Protein AF-A0A969JZ73-F1 (afdb_monomer_lite)

pLDDT: mean 80.35, std 14.29, range [34.25, 96.75]

Radius of gyration: 15.63 Å; chains: 1; bounding box: 38×32×37 Å

Secondary structure (DSSP, 8-state):
---S--GGGSSTTTS-TT-HHHHHHTTTTHHHHHHTTS-HHHHHHHHHHTT-B-TTTT--BHHHHHHHHHHSSS-GGG-EEEEEE---STT--HHHHHHHH-HHHHHHHHHHHHHHH-SEEEEEE-TT-HHHHH--

Structure (mmCIF, N/CA/C/O backbone):
data_AF-A0A969JZ73-F1
#
_entry.id   AF-A0A969JZ73-F1
#
loop_
_atom_site.group_PDB
_atom_site.id
_atom_site.type_symbol
_atom_site.label_atom_id
_atom_site.label_alt_id
_atom_site.label_comp_id
_atom_site.label_asym_id
_atom_site.label_entity_id
_atom_site.label_seq_id
_atom_site.pdbx_PDB_ins_code
_atom_site.Cartn_x
_atom_site.Cartn_y
_atom_site.Cartn_z
_atom_site.occupancy
_atom_site.B_iso_or_equiv
_atom_site.auth_seq_id
_atom_site.auth_comp_id
_atom_site.auth_asym_id
_atom_site.auth_atom_id
_atom_site.pdbx_PDB_model_num
ATOM 1 N N . MET A 1 1 ? 23.365 -12.186 -3.572 1.00 37.94 1 MET A N 1
ATOM 2 C CA . MET A 1 1 ? 22.123 -12.270 -2.775 1.00 37.94 1 MET A CA 1
ATOM 3 C C . MET A 1 1 ? 21.447 -13.594 -3.089 1.00 37.94 1 MET A C 1
ATOM 5 O O . MET A 1 1 ? 20.857 -13.715 -4.153 1.00 37.94 1 MET A O 1
ATOM 9 N N . TYR A 1 2 ? 21.602 -14.587 -2.214 1.00 34.25 2 TYR A N 1
ATOM 10 C CA . TYR A 1 2 ? 20.762 -15.786 -2.203 1.00 34.25 2 TYR A CA 1
ATOM 11 C C . TYR A 1 2 ? 19.603 -15.504 -1.248 1.00 34.25 2 TYR A C 1
ATOM 13 O O . TYR A 1 2 ? 19.858 -15.123 -0.108 1.00 34.25 2 TYR A O 1
ATOM 21 N N . GLY A 1 3 ? 18.361 -15.634 -1.705 1.00 38.94 3 GLY A N 1
ATOM 22 C CA . GLY A 1 3 ? 17.199 -15.467 -0.837 1.00 38.94 3 GLY A CA 1
ATOM 23 C C . GLY A 1 3 ? 15.912 -15.262 -1.619 1.00 38.94 3 GLY A C 1
ATOM 24 O O . GLY A 1 3 ? 15.787 -14.236 -2.277 1.00 38.94 3 GLY A O 1
ATOM 25 N N . GLU A 1 4 ? 15.014 -16.243 -1.476 1.00 44.72 4 GLU A N 1
ATOM 26 C CA . GLU A 1 4 ? 13.557 -16.219 -1.702 1.00 44.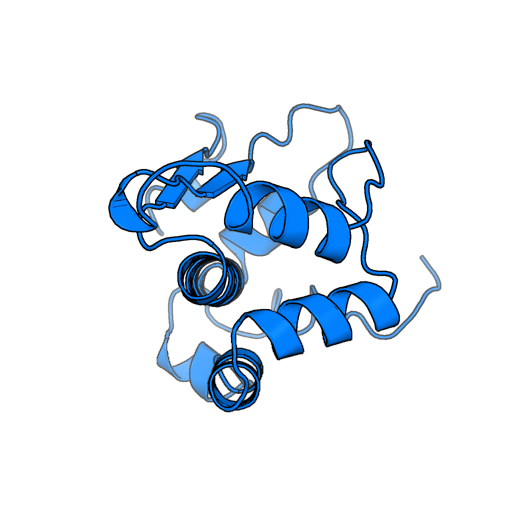72 4 GLU A CA 1
ATOM 27 C C . GLU A 1 4 ? 13.039 -15.774 -3.091 1.00 44.72 4 GLU A C 1
ATOM 29 O O . GLU A 1 4 ? 13.682 -15.002 -3.808 1.00 44.72 4 GLU A O 1
ATOM 34 N N . PRO A 1 5 ? 11.848 -16.240 -3.522 1.00 44.41 5 PRO A N 1
ATOM 35 C CA . PRO A 1 5 ? 11.204 -15.699 -4.712 1.00 44.41 5 PRO A CA 1
ATOM 36 C C . PRO A 1 5 ? 11.057 -14.184 -4.534 1.00 44.41 5 PRO A C 1
ATOM 38 O O . PRO A 1 5 ? 10.578 -13.713 -3.502 1.00 44.41 5 PRO A O 1
ATOM 41 N N . ARG A 1 6 ? 11.490 -13.402 -5.529 1.00 55.66 6 ARG A N 1
ATOM 42 C CA . ARG A 1 6 ? 11.396 -11.934 -5.529 1.00 55.66 6 ARG A CA 1
ATOM 43 C C . ARG A 1 6 ? 9.932 -11.482 -5.647 1.00 55.66 6 ARG A C 1
ATOM 45 O O . ARG A 1 6 ? 9.547 -10.948 -6.678 1.00 55.66 6 ARG A O 1
ATOM 52 N N . LEU A 1 7 ? 9.119 -11.693 -4.613 1.00 62.88 7 LEU A N 1
ATOM 53 C CA . LEU A 1 7 ? 7.682 -11.390 -4.625 1.00 62.88 7 LEU A CA 1
ATOM 54 C C . LEU A 1 7 ? 7.410 -9.897 -4.871 1.00 62.88 7 LEU A C 1
ATOM 56 O O . LEU A 1 7 ? 6.539 -9.558 -5.658 1.00 62.88 7 LEU A O 1
ATOM 60 N N . THR A 1 8 ? 8.198 -8.997 -4.273 1.00 60.28 8 THR A N 1
ATOM 61 C CA . THR A 1 8 ? 8.038 -7.537 -4.437 1.00 60.28 8 THR A CA 1
ATOM 62 C C . THR A 1 8 ? 8.730 -6.952 -5.668 1.00 60.28 8 THR A C 1
ATOM 64 O O . THR A 1 8 ? 8.502 -5.795 -5.981 1.00 60.28 8 THR A O 1
ATOM 67 N N . LEU A 1 9 ? 9.596 -7.707 -6.353 1.00 69.44 9 LEU A N 1
ATOM 68 C CA . LEU A 1 9 ? 10.301 -7.254 -7.566 1.00 69.44 9 LEU A CA 1
ATOM 69 C C . LEU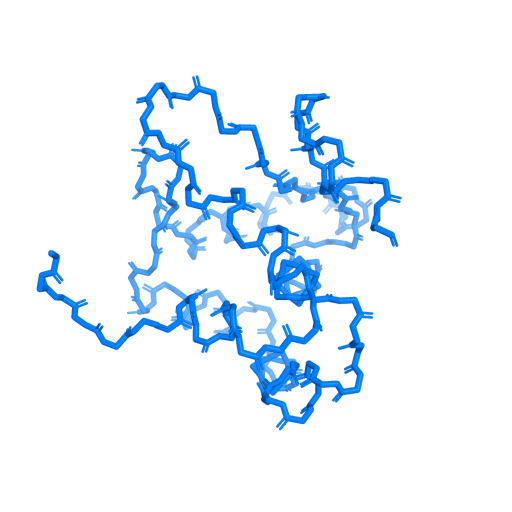 A 1 9 ? 9.942 -8.137 -8.768 1.00 69.44 9 LEU A C 1
ATOM 71 O O . LEU A 1 9 ? 10.735 -8.284 -9.696 1.00 69.44 9 LEU A O 1
ATOM 75 N N . PHE A 1 10 ? 8.786 -8.802 -8.718 1.00 75.62 10 PHE A N 1
ATOM 76 C CA . PHE A 1 10 ? 8.418 -9.824 -9.691 1.00 75.62 10 PHE A CA 1
ATOM 77 C C . PHE A 1 10 ? 8.272 -9.255 -11.111 1.00 75.62 10 PHE A C 1
ATOM 79 O O . PHE A 1 10 ? 8.643 -9.953 -12.061 1.00 75.62 10 PHE A O 1
ATOM 86 N N . ARG A 1 11 ? 7.800 -8.005 -11.238 1.00 78.44 11 ARG A N 1
ATOM 87 C CA . ARG A 1 11 ? 7.570 -7.285 -12.506 1.00 78.44 11 ARG A CA 1
ATOM 88 C C . ARG A 1 11 ? 8.694 -6.330 -12.923 1.00 78.44 11 ARG A C 1
ATOM 90 O O . ARG A 1 11 ? 8.787 -5.991 -14.096 1.00 78.44 11 ARG A O 1
ATOM 97 N N . VAL A 1 12 ? 9.586 -5.963 -12.001 1.00 76.56 12 VAL A N 1
ATOM 98 C CA . VAL A 1 12 ? 10.689 -5.022 -12.267 1.00 76.56 12 VAL A CA 1
ATOM 99 C C . VAL A 1 12 ? 11.553 -5.506 -13.438 1.00 76.56 12 VAL A C 1
ATOM 101 O O . VAL A 1 12 ? 12.073 -6.628 -13.404 1.00 76.56 12 VAL A O 1
ATOM 104 N N . GLY A 1 13 ? 11.705 -4.661 -14.464 1.00 76.88 13 GLY A N 1
ATOM 105 C CA . GLY A 1 13 ? 12.454 -4.957 -15.690 1.00 76.88 13 GLY A CA 1
ATOM 106 C C . GLY A 1 13 ? 11.810 -5.989 -16.628 1.00 76.88 13 GLY A C 1
ATOM 107 O O . GLY A 1 13 ? 12.494 -6.494 -17.518 1.00 76.88 13 GLY A O 1
ATOM 108 N N . LYS A 1 14 ? 10.535 -6.351 -16.416 1.00 80.50 14 LYS A N 1
ATOM 109 C CA . LYS A 1 14 ? 9.783 -7.291 -17.272 1.00 80.50 14 LYS A CA 1
ATOM 110 C C . LYS A 1 14 ? 8.594 -6.662 -17.990 1.00 80.50 14 LYS A C 1
ATOM 112 O O . LYS A 1 14 ? 8.145 -7.234 -18.977 1.00 80.50 14 LYS A O 1
ATOM 117 N N . THR A 1 15 ? 8.094 -5.544 -17.481 1.00 85.12 15 THR A N 1
ATOM 118 C CA . THR A 1 15 ? 6.930 -4.829 -18.009 1.00 85.12 15 THR A CA 1
ATOM 119 C C . THR A 1 15 ? 7.281 -3.372 -18.263 1.00 85.12 15 THR A C 1
ATOM 121 O O . THR A 1 15 ? 8.157 -2.830 -17.589 1.00 85.12 15 THR A O 1
ATOM 124 N N . ASP A 1 16 ? 6.578 -2.729 -19.186 1.00 86.81 16 ASP A N 1
ATOM 125 C CA . ASP A 1 16 ? 6.542 -1.277 -19.293 1.00 86.81 16 ASP A CA 1
ATOM 126 C C . ASP A 1 16 ? 5.871 -0.696 -18.030 1.00 86.81 16 ASP A C 1
ATOM 128 O O . ASP A 1 16 ? 4.676 -0.927 -17.808 1.00 86.81 16 ASP A O 1
ATOM 132 N N . PRO A 1 17 ? 6.607 0.053 -17.186 1.00 84.44 17 PRO A N 1
ATOM 133 C CA . PRO A 1 17 ? 6.084 0.583 -15.928 1.00 84.44 17 PRO A CA 1
ATOM 134 C C . PRO A 1 17 ? 4.957 1.605 -16.108 1.00 84.44 17 PRO A C 1
ATOM 136 O O . PRO A 1 17 ? 4.234 1.881 -15.150 1.00 84.44 17 PRO A O 1
ATOM 139 N N . LEU A 1 18 ? 4.791 2.168 -17.309 1.00 87.00 18 LEU A N 1
ATOM 140 C CA . LEU A 1 18 ? 3.727 3.123 -17.626 1.00 87.00 18 LEU A CA 1
ATOM 141 C C . LEU A 1 18 ? 2.499 2.454 -18.263 1.00 87.00 18 LEU A C 1
ATOM 143 O O . LEU A 1 18 ? 1.462 3.101 -18.427 1.00 87.00 18 LEU A O 1
ATOM 147 N N . SER A 1 19 ? 2.582 1.162 -18.592 1.00 90.62 19 SER A N 1
ATOM 148 C CA . SER A 1 19 ? 1.495 0.417 -19.221 1.00 90.62 19 SER A CA 1
ATOM 149 C C . SER A 1 19 ? 0.609 -0.268 -18.183 1.00 90.62 19 SER A C 1
ATOM 151 O O . SER A 1 19 ? 0.958 -1.294 -17.593 1.00 90.62 19 SER A O 1
ATOM 153 N N . LEU A 1 20 ? -0.596 0.273 -17.996 1.00 89.38 20 LEU A N 1
ATOM 154 C CA . LEU A 1 20 ? -1.621 -0.362 -17.167 1.00 89.38 20 LEU A CA 1
ATOM 155 C C . LEU A 1 20 ? -2.041 -1.734 -17.725 1.00 89.38 20 LEU A C 1
ATOM 157 O O . LEU A 1 20 ? -2.314 -2.651 -16.954 1.00 89.38 20 LEU A O 1
ATOM 161 N N . ASP A 1 21 ? -2.067 -1.892 -19.050 1.00 92.88 21 ASP A N 1
ATOM 162 C CA . ASP A 1 21 ? -2.435 -3.158 -19.692 1.00 92.88 21 ASP A CA 1
ATOM 163 C C . ASP A 1 21 ? -1.409 -4.254 -19.387 1.00 92.88 21 ASP A C 1
ATOM 165 O O . ASP A 1 21 ? -1.783 -5.382 -19.060 1.00 92.88 21 ASP A O 1
ATOM 169 N N . GLU A 1 22 ? -0.112 -3.927 -19.425 1.00 91.88 22 GLU A N 1
ATOM 170 C CA . GLU A 1 22 ? 0.927 -4.882 -19.037 1.00 91.88 22 GLU A CA 1
ATOM 171 C C . GLU A 1 22 ? 0.883 -5.197 -17.546 1.00 91.88 22 GLU A C 1
ATOM 173 O O . GLU A 1 22 ? 1.059 -6.357 -17.168 1.00 91.88 22 GLU A O 1
ATOM 178 N N . TYR A 1 23 ? 0.585 -4.206 -16.703 1.00 90.81 23 TYR A N 1
ATOM 179 C CA . TYR A 1 23 ? 0.387 -4.430 -15.277 1.00 90.81 23 TYR A CA 1
ATOM 180 C C . TYR A 1 23 ? -0.740 -5.440 -15.014 1.00 90.81 23 TYR A C 1
ATOM 182 O O . TYR A 1 23 ? -0.540 -6.420 -14.294 1.00 90.81 23 TYR A O 1
ATOM 190 N N . LEU A 1 24 ? -1.897 -5.256 -15.657 1.00 91.19 24 LEU A N 1
ATOM 191 C CA . LEU A 1 24 ? -3.043 -6.166 -15.567 1.00 91.19 24 LEU A CA 1
ATOM 192 C C . LEU A 1 24 ? -2.716 -7.567 -16.101 1.00 91.19 24 LEU A C 1
ATOM 194 O O . LEU A 1 24 ? -3.068 -8.564 -15.469 1.00 91.19 24 LEU A O 1
ATOM 198 N N . ALA A 1 25 ? -2.015 -7.657 -17.235 1.00 92.75 25 ALA A N 1
ATOM 199 C CA . ALA A 1 25 ? -1.606 -8.931 -17.825 1.00 92.75 25 ALA A CA 1
ATOM 200 C C . ALA A 1 25 ? -0.634 -9.725 -16.930 1.00 92.75 25 ALA A C 1
ATOM 202 O O . ALA A 1 25 ? -0.580 -10.952 -17.023 1.00 92.75 25 ALA A O 1
ATOM 203 N N . HIS A 1 26 ? 0.097 -9.046 -16.041 1.00 90.81 26 HIS A N 1
ATOM 204 C CA . HIS A 1 26 ? 1.068 -9.635 -15.116 1.00 90.81 26 HIS A CA 1
ATOM 205 C C . HIS A 1 26 ? 0.571 -9.640 -13.664 1.00 90.81 26 HIS A C 1
ATOM 207 O O . HIS A 1 26 ? 1.306 -9.282 -12.740 1.00 90.81 26 HIS A O 1
ATOM 213 N N . GLU A 1 27 ? -0.676 -10.071 -13.462 1.00 90.75 27 GLU A N 1
ATOM 214 C CA . GLU A 1 27 ? -1.306 -10.264 -12.144 1.00 90.75 27 GLU A CA 1
ATOM 215 C C . GLU A 1 27 ? -1.469 -8.975 -11.312 1.00 90.75 27 GLU A C 1
ATOM 217 O O . GLU A 1 27 ? -1.595 -9.026 -10.086 1.00 90.75 27 GLU A O 1
ATOM 222 N N . GLY A 1 28 ? -1.472 -7.805 -11.953 1.00 90.12 28 GLY A N 1
ATOM 223 C CA . GLY A 1 28 ? -1.820 -6.540 -11.308 1.00 90.12 28 GLY A CA 1
ATOM 224 C C . GLY A 1 28 ? -3.255 -6.550 -10.776 1.00 90.12 28 GLY A C 1
ATOM 225 O O . GLY A 1 28 ? -4.154 -7.109 -11.405 1.00 90.12 28 GLY A O 1
ATOM 226 N N . TYR A 1 29 ? -3.479 -5.956 -9.601 1.00 92.69 29 TYR A N 1
ATOM 227 C CA . TYR A 1 29 ? -4.771 -5.905 -8.898 1.00 92.69 29 TYR A CA 1
ATOM 228 C C . TYR A 1 29 ? -5.386 -7.238 -8.459 1.00 92.69 29 TYR A C 1
ATOM 230 O O . TYR A 1 29 ? -6.396 -7.219 -7.755 1.00 92.69 29 TYR A O 1
ATOM 238 N N . VAL A 1 30 ? -4.807 -8.393 -8.794 1.00 93.44 30 VAL A N 1
ATOM 239 C CA . VAL A 1 30 ? -5.324 -9.696 -8.339 1.00 93.44 30 VAL A CA 1
ATOM 240 C C . VAL A 1 30 ? -5.304 -9.777 -6.808 1.00 93.44 30 VAL A C 1
ATOM 242 O O . VAL A 1 30 ? -6.258 -10.252 -6.186 1.00 93.44 30 VAL A O 1
ATOM 245 N N . GLY A 1 31 ? -4.238 -9.271 -6.181 1.00 89.75 31 GLY A N 1
ATOM 246 C CA . GLY A 1 31 ? -4.106 -9.217 -4.725 1.00 89.75 31 GLY A CA 1
ATOM 247 C C . GLY A 1 31 ? -5.182 -8.342 -4.083 1.00 89.75 31 GLY A C 1
ATOM 248 O O . GLY A 1 31 ? -5.872 -8.787 -3.164 1.00 89.75 31 GLY A O 1
ATOM 249 N N . LEU A 1 32 ? -5.369 -7.129 -4.600 1.00 91.69 32 LEU A N 1
ATOM 250 C CA . LEU A 1 32 ? -6.388 -6.188 -4.147 1.00 91.69 32 LEU A CA 1
ATOM 251 C C . LEU A 1 32 ? -7.800 -6.735 -4.339 1.00 91.69 32 LEU A C 1
ATOM 253 O O . LEU A 1 32 ? -8.596 -6.665 -3.408 1.00 91.69 32 LEU A O 1
ATOM 257 N N . GLN A 1 33 ? -8.110 -7.318 -5.499 1.00 93.50 33 GLN A N 1
ATOM 258 C CA . GLN A 1 33 ? -9.420 -7.915 -5.769 1.00 93.50 33 GLN A CA 1
ATOM 259 C C . GLN A 1 33 ? -9.759 -9.007 -4.754 1.00 93.50 33 GLN A C 1
ATOM 261 O O . GLN A 1 33 ? -10.870 -9.031 -4.228 1.00 93.50 33 GLN A O 1
ATOM 266 N N . ASN A 1 34 ? -8.793 -9.870 -4.429 1.00 93.25 34 ASN A N 1
ATOM 267 C CA . ASN A 1 34 ? -8.961 -10.886 -3.394 1.00 93.25 34 ASN A CA 1
ATOM 268 C C . ASN A 1 34 ? -9.108 -10.260 -2.001 1.00 93.25 34 ASN A C 1
ATOM 270 O O . ASN A 1 34 ? -9.963 -10.674 -1.224 1.00 93.25 34 ASN A O 1
ATOM 274 N N . ALA A 1 35 ? -8.302 -9.245 -1.678 1.00 92.62 35 ALA A N 1
ATOM 275 C CA . ALA A 1 35 ? -8.349 -8.575 -0.383 1.00 92.62 35 ALA A CA 1
ATOM 276 C C . ALA A 1 35 ? -9.688 -7.858 -0.142 1.00 92.62 35 ALA A C 1
ATOM 278 O O . ALA A 1 35 ? -10.218 -7.916 0.963 1.00 92.62 35 ALA A O 1
ATOM 279 N N . MET A 1 36 ? -10.267 -7.243 -1.176 1.00 92.06 36 MET A N 1
ATOM 280 C CA . MET A 1 36 ? -11.551 -6.534 -1.109 1.00 92.06 36 MET A CA 1
ATOM 281 C C . MET A 1 36 ? -12.764 -7.453 -0.885 1.00 92.06 36 MET A C 1
ATOM 283 O O . MET A 1 36 ? -13.861 -6.952 -0.642 1.00 92.06 36 MET A O 1
ATOM 287 N N . GLN A 1 37 ? -12.589 -8.778 -0.934 1.00 95.25 37 GLN A N 1
ATOM 288 C CA . GLN A 1 37 ? -13.620 -9.739 -0.521 1.00 95.25 37 GLN A CA 1
ATOM 289 C C . GLN A 1 37 ? -13.733 -9.865 1.004 1.00 95.25 37 GLN A C 1
ATOM 291 O O . GLN A 1 37 ? -14.708 -10.426 1.500 1.00 95.25 37 GLN A O 1
ATOM 296 N N . PHE A 1 38 ? -12.746 -9.356 1.744 1.00 95.75 38 PHE A N 1
ATOM 297 C CA . PHE A 1 38 ? -12.700 -9.398 3.198 1.00 95.75 38 PHE A CA 1
ATOM 298 C C . PHE A 1 38 ? -13.045 -8.039 3.795 1.00 95.75 38 PHE A C 1
ATOM 300 O O . PHE A 1 38 ? -12.753 -6.983 3.234 1.00 95.75 38 PHE A O 1
ATOM 307 N N . THR A 1 39 ? -13.618 -8.064 4.991 1.00 95.88 39 THR A N 1
ATOM 308 C CA . THR A 1 39 ? -13.794 -6.865 5.807 1.00 95.88 39 THR A CA 1
ATOM 309 C C . THR A 1 39 ? -12.436 -6.295 6.240 1.00 95.88 39 THR A C 1
ATOM 311 O O . THR A 1 39 ? -11.452 -7.033 6.366 1.00 95.88 39 THR A O 1
ATOM 314 N N . PRO A 1 40 ? -12.345 -4.985 6.534 1.00 93.88 40 PRO A N 1
ATOM 315 C CA . PRO A 1 40 ? -11.129 -4.383 7.079 1.00 93.88 40 PRO A CA 1
ATOM 316 C C . PRO A 1 40 ? -10.563 -5.109 8.307 1.00 93.88 40 PRO A C 1
ATOM 318 O O . PRO A 1 40 ? -9.348 -5.230 8.455 1.00 93.88 40 PRO A O 1
ATOM 321 N N . GLU A 1 41 ? -11.432 -5.599 9.187 1.00 94.94 41 GLU A N 1
ATOM 322 C CA . GLU A 1 41 ? -11.069 -6.350 10.386 1.00 94.94 41 GLU A CA 1
ATOM 323 C C . GLU A 1 41 ? -10.402 -7.690 10.041 1.00 94.94 41 GLU A C 1
ATOM 325 O O . GLU A 1 41 ? -9.356 -8.016 10.606 1.00 94.94 41 GLU A O 1
ATOM 330 N N . GLU A 1 42 ? -10.951 -8.429 9.076 1.00 96.75 42 GLU A N 1
ATOM 331 C CA . GLU A 1 42 ? -10.369 -9.683 8.581 1.00 96.75 42 GLU A CA 1
ATOM 332 C C . GLU A 1 42 ? -9.025 -9.448 7.880 1.00 96.75 42 GLU A C 1
ATOM 334 O O . GLU A 1 42 ? -8.086 -10.224 8.067 1.00 96.75 42 GLU A O 1
ATOM 339 N N . ILE A 1 43 ? -8.889 -8.357 7.118 1.00 95.38 43 ILE A N 1
ATOM 340 C CA . ILE A 1 43 ? -7.613 -7.975 6.492 1.00 95.38 43 ILE A CA 1
ATOM 341 C C . ILE A 1 43 ? -6.554 -7.705 7.570 1.00 95.38 43 ILE A C 1
ATOM 343 O O . ILE A 1 43 ? -5.449 -8.245 7.499 1.00 95.38 43 ILE A O 1
ATOM 347 N N . ILE A 1 44 ? -6.889 -6.921 8.602 1.00 94.81 44 ILE A N 1
ATOM 348 C CA . ILE A 1 44 ? -5.984 -6.641 9.729 1.00 94.81 44 ILE A CA 1
ATOM 349 C C . ILE A 1 44 ? -5.573 -7.938 10.432 1.00 94.81 44 ILE A C 1
ATOM 351 O O . ILE A 1 44 ? -4.397 -8.101 10.774 1.00 94.81 44 ILE A O 1
ATOM 355 N N . GLN A 1 45 ? -6.515 -8.859 10.646 1.00 95.38 45 GLN A N 1
ATOM 356 C CA . GLN A 1 45 ? -6.227 -10.154 11.254 1.00 95.38 45 GLN A CA 1
ATOM 357 C C . GLN A 1 45 ? -5.233 -10.952 10.404 1.00 95.38 45 GLN A C 1
ATOM 359 O O . GLN A 1 45 ? -4.181 -11.337 10.913 1.00 95.38 45 GLN A O 1
ATOM 364 N N . ARG A 1 46 ? -5.497 -11.108 9.101 1.00 94.38 46 ARG A N 1
ATOM 365 C CA . ARG A 1 46 ? -4.606 -11.816 8.167 1.00 94.38 46 ARG A CA 1
ATOM 366 C C . ARG A 1 46 ? -3.201 -11.213 8.128 1.00 94.38 46 ARG A C 1
ATOM 368 O O . ARG A 1 46 ? -2.218 -11.945 8.135 1.00 94.38 46 ARG A O 1
ATOM 375 N N . MET A 1 47 ? -3.083 -9.884 8.134 1.00 90.81 47 MET A N 1
ATOM 376 C CA . MET A 1 47 ? -1.782 -9.199 8.184 1.00 90.81 47 MET A CA 1
ATOM 377 C C . MET A 1 47 ? -1.053 -9.386 9.516 1.00 90.81 47 MET A C 1
ATOM 379 O O . MET A 1 47 ? 0.176 -9.394 9.566 1.00 90.81 47 MET A O 1
ATOM 383 N N . THR A 1 48 ? -1.803 -9.500 10.610 1.00 91.38 48 THR A N 1
ATOM 384 C CA . THR A 1 48 ? -1.229 -9.788 11.928 1.00 91.38 48 THR A CA 1
ATOM 385 C C . THR A 1 48 ? -0.693 -11.219 11.962 1.00 91.38 48 THR A C 1
ATOM 387 O O . THR A 1 48 ? 0.435 -11.434 12.399 1.00 91.38 48 THR A O 1
ATOM 390 N N . GLU A 1 49 ? -1.457 -12.177 11.434 1.00 93.44 49 GLU A N 1
ATOM 391 C CA . GLU A 1 49 ? -1.070 -13.589 11.325 1.00 93.44 49 GLU A CA 1
ATOM 392 C C . GLU A 1 49 ? 0.113 -13.800 10.369 1.00 93.44 49 GLU A C 1
ATOM 394 O O . GLU A 1 49 ? 0.970 -14.640 10.632 1.00 93.44 49 GLU A O 1
ATOM 399 N N . SER A 1 50 ? 0.217 -13.004 9.298 1.00 90.88 50 SER A N 1
ATOM 400 C CA . SER A 1 50 ? 1.329 -13.092 8.345 1.00 90.88 50 SER A CA 1
ATOM 401 C C . SER A 1 50 ? 2.665 -12.595 8.908 1.00 90.88 50 SER A C 1
ATOM 403 O O . SER A 1 50 ? 3.693 -12.741 8.248 1.00 90.88 50 SER A O 1
ATOM 405 N N . GLY A 1 51 ? 2.664 -11.930 10.069 1.00 88.56 51 GLY A N 1
ATOM 406 C CA . GLY A 1 51 ? 3.869 -11.369 10.681 1.00 88.56 51 GLY A CA 1
ATOM 407 C C . GLY A 1 51 ? 4.532 -10.260 9.857 1.00 88.56 51 GLY A C 1
ATOM 408 O O . GLY A 1 51 ? 5.723 -10.004 10.030 1.00 88.56 51 GLY A O 1
ATOM 409 N N . ILE A 1 52 ? 3.801 -9.602 8.946 1.00 87.44 52 ILE A N 1
ATOM 410 C CA . ILE A 1 52 ? 4.387 -8.553 8.106 1.00 87.44 52 ILE A CA 1
ATOM 411 C C . ILE A 1 52 ? 4.711 -7.310 8.944 1.00 87.44 52 ILE A C 1
ATOM 413 O O . ILE A 1 52 ? 3.905 -6.818 9.740 1.00 87.44 52 ILE A O 1
ATOM 417 N N . VAL A 1 53 ? 5.916 -6.788 8.744 1.00 87.75 53 VAL A N 1
ATOM 418 C CA . VAL A 1 53 ? 6.474 -5.660 9.495 1.00 87.75 53 VAL A CA 1
ATOM 419 C C . VAL A 1 53 ? 6.793 -4.486 8.576 1.00 87.75 53 VAL A C 1
ATOM 421 O O . VAL A 1 53 ? 7.022 -4.651 7.376 1.00 87.75 53 VAL A O 1
ATOM 424 N N . GLY A 1 54 ? 6.816 -3.279 9.142 1.00 81.94 54 GLY A N 1
ATOM 425 C CA . GLY A 1 54 ? 7.227 -2.074 8.428 1.00 81.94 54 GLY A CA 1
ATOM 426 C C . GLY A 1 54 ? 8.690 -2.144 7.980 1.00 81.94 54 GLY A C 1
ATOM 427 O O . GLY A 1 54 ? 9.576 -2.402 8.789 1.00 81.94 54 GLY A O 1
ATOM 428 N N . ARG A 1 55 ? 8.946 -1.857 6.699 1.00 82.56 55 ARG A N 1
ATOM 429 C CA . ARG A 1 55 ? 10.278 -1.966 6.071 1.00 82.56 55 ARG A CA 1
ATOM 430 C C . ARG A 1 55 ? 11.130 -0.688 6.129 1.00 82.56 55 ARG A C 1
ATOM 432 O O . ARG A 1 55 ? 12.239 -0.679 5.611 1.00 82.56 55 ARG A O 1
ATOM 439 N N . GLY A 1 56 ? 10.641 0.363 6.791 1.00 69.50 56 GLY A N 1
ATOM 440 C CA . GLY A 1 56 ? 11.346 1.640 6.985 1.00 69.50 56 GLY A CA 1
ATOM 441 C C . GLY A 1 56 ? 12.270 1.683 8.211 1.00 69.50 56 GLY A C 1
ATOM 442 O O . GLY A 1 56 ? 12.423 2.737 8.810 1.00 69.50 56 GLY A O 1
ATOM 443 N N . GLY A 1 57 ? 12.796 0.539 8.663 1.00 70.50 57 GLY A N 1
ATOM 444 C CA . GLY A 1 57 ? 13.763 0.449 9.771 1.00 70.50 57 GLY A CA 1
ATOM 445 C C . GLY A 1 57 ? 13.174 0.143 11.155 1.00 70.50 57 GLY A C 1
ATOM 446 O O . GLY A 1 57 ? 13.787 -0.584 11.927 1.00 70.50 57 GLY A O 1
ATOM 447 N N . ALA A 1 58 ? 11.955 0.599 11.462 1.00 76.56 58 ALA A N 1
ATOM 448 C CA . ALA A 1 58 ? 11.336 0.363 12.777 1.00 76.56 58 ALA A CA 1
ATOM 449 C C . ALA A 1 58 ? 10.829 -1.078 13.000 1.00 76.56 58 ALA A C 1
ATOM 451 O O . ALA A 1 58 ? 10.544 -1.449 14.136 1.00 76.56 58 ALA A O 1
ATOM 452 N N . MET A 1 59 ? 10.651 -1.870 11.931 1.00 83.38 59 MET A N 1
ATOM 453 C CA . MET A 1 59 ? 10.176 -3.266 11.981 1.00 83.38 59 MET A CA 1
ATOM 454 C C . MET A 1 59 ? 8.877 -3.470 12.787 1.00 83.38 59 MET A C 1
ATOM 456 O O . MET A 1 59 ? 8.598 -4.554 13.293 1.00 83.38 59 MET A O 1
ATOM 460 N N . PHE A 1 60 ? 8.049 -2.428 12.897 1.00 87.00 60 PHE A N 1
ATOM 461 C CA . PHE A 1 60 ? 6.809 -2.479 13.664 1.00 87.00 60 PHE A CA 1
ATOM 462 C C . PHE A 1 60 ? 5.756 -3.348 12.947 1.00 87.00 60 PHE A C 1
ATOM 464 O O . PHE A 1 60 ? 5.584 -3.175 11.734 1.00 87.00 60 PHE A O 1
ATOM 471 N N . PRO A 1 61 ? 5.019 -4.238 13.646 1.00 91.44 61 PRO A N 1
ATOM 472 C CA . PRO A 1 61 ? 4.002 -5.090 13.026 1.00 91.44 61 PRO A CA 1
ATOM 473 C C . PRO A 1 61 ? 2.907 -4.273 12.335 1.00 91.44 61 PRO A C 1
ATOM 475 O O . PRO A 1 61 ? 2.231 -3.447 12.958 1.00 91.44 61 PRO A O 1
ATOM 478 N N . LEU A 1 62 ? 2.714 -4.508 11.038 1.00 89.81 62 LEU A N 1
ATOM 479 C CA . LEU A 1 62 ? 1.825 -3.690 10.215 1.00 89.81 62 LEU A CA 1
ATOM 480 C C . LEU A 1 62 ? 0.353 -3.873 10.608 1.00 89.81 62 LEU A C 1
ATOM 482 O O . LEU A 1 62 ? -0.377 -2.887 10.689 1.00 89.81 62 LEU A O 1
ATOM 486 N N . GLY A 1 63 ? -0.055 -5.103 10.940 1.00 92.00 63 GLY A N 1
ATOM 487 C CA . GLY A 1 63 ? -1.404 -5.394 11.437 1.00 92.00 63 GLY A CA 1
ATOM 488 C C . GLY A 1 63 ? -1.748 -4.588 12.695 1.00 92.00 63 GLY A C 1
ATOM 489 O O . GLY A 1 63 ? -2.784 -3.926 12.747 1.00 92.00 63 GLY A O 1
ATOM 490 N N . ASN A 1 64 ? -0.829 -4.519 13.667 1.00 92.56 64 ASN A N 1
ATOM 491 C CA . ASN A 1 64 ? -1.017 -3.696 14.868 1.00 92.56 64 ASN A CA 1
ATOM 492 C C . ASN A 1 64 ? -1.097 -2.204 14.537 1.00 92.56 64 ASN A C 1
ATOM 494 O O . ASN A 1 64 ? -1.946 -1.503 15.085 1.00 92.56 64 ASN A O 1
ATOM 498 N N . LYS A 1 65 ? -0.250 -1.718 13.619 1.00 91.31 65 LYS A N 1
ATOM 499 C CA . LYS A 1 65 ? -0.281 -0.318 13.177 1.00 91.31 65 LYS A CA 1
ATOM 500 C C . LYS A 1 65 ? -1.664 0.044 12.637 1.00 91.31 65 LYS A C 1
ATOM 502 O O . LYS A 1 65 ? -2.266 1.007 13.101 1.00 91.31 65 LYS A O 1
ATOM 507 N N . TRP A 1 66 ? -2.191 -0.756 11.711 1.00 92.69 66 TRP A N 1
ATOM 508 C CA . TRP A 1 66 ? -3.499 -0.516 11.096 1.00 92.69 66 TRP A CA 1
ATOM 509 C C . TRP A 1 66 ? -4.645 -0.664 12.095 1.00 92.69 66 TRP A C 1
ATOM 511 O O . TRP A 1 66 ? -5.549 0.172 12.106 1.00 92.69 66 TRP A O 1
ATOM 521 N N . LYS A 1 67 ? -4.570 -1.650 12.998 1.00 93.31 67 LYS A N 1
ATOM 522 C CA . LYS A 1 67 ? -5.528 -1.815 14.099 1.00 93.31 67 LYS A CA 1
ATOM 523 C C . LYS A 1 67 ? -5.617 -0.559 14.962 1.00 93.31 67 LYS A C 1
ATOM 525 O O . LYS A 1 67 ? -6.717 -0.073 15.217 1.00 93.31 67 LYS A O 1
ATOM 530 N N . PHE A 1 68 ? -4.479 -0.010 15.388 1.00 93.44 68 PHE A N 1
ATOM 531 C CA . PHE A 1 68 ? -4.451 1.191 16.224 1.00 93.44 68 PHE A CA 1
ATOM 532 C C . PHE A 1 68 ? -4.968 2.422 15.481 1.00 93.44 68 PHE A C 1
ATOM 534 O O . PHE A 1 68 ? -5.780 3.164 16.029 1.00 93.44 68 PHE A O 1
ATOM 541 N N . THR A 1 69 ? -4.580 2.618 14.218 1.00 91.12 69 THR A N 1
ATOM 542 C CA . THR A 1 69 ? -5.081 3.748 13.423 1.00 91.12 69 THR A CA 1
ATOM 543 C C . THR A 1 69 ? -6.589 3.646 13.181 1.00 91.12 69 THR A C 1
ATOM 545 O O . THR A 1 69 ? -7.312 4.636 13.311 1.00 91.12 69 THR A O 1
ATOM 548 N N . ARG A 1 70 ? -7.110 2.449 12.892 1.00 89.44 70 ARG A N 1
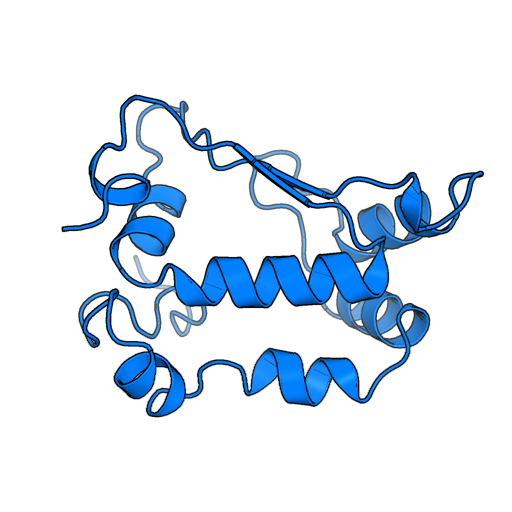ATOM 549 C CA . ARG A 1 70 ? -8.550 2.227 12.700 1.00 89.44 70 ARG A CA 1
ATOM 550 C C . ARG A 1 70 ? -9.348 2.401 13.995 1.00 89.44 70 ARG A C 1
ATOM 552 O O . ARG A 1 70 ? -10.429 2.979 13.938 1.00 89.44 70 ARG A O 1
ATOM 559 N N . ALA A 1 71 ? -8.803 1.997 15.141 1.00 91.19 71 ALA A N 1
ATOM 560 C CA . ALA A 1 71 ? -9.432 2.177 16.452 1.00 91.19 71 ALA A CA 1
ATOM 561 C C . ALA A 1 71 ? -9.335 3.613 17.001 1.00 91.19 71 ALA A C 1
ATOM 563 O O . ALA A 1 71 ? -10.055 3.957 17.938 1.00 91.19 71 ALA A O 1
ATOM 564 N N . ALA A 1 72 ? -8.461 4.456 16.440 1.00 91.44 72 ALA A N 1
ATOM 565 C CA . ALA A 1 72 ? -8.327 5.843 16.871 1.00 91.44 72 ALA A CA 1
ATOM 566 C C . ALA A 1 72 ? -9.660 6.612 16.721 1.00 91.44 72 ALA A C 1
ATOM 568 O O . ALA A 1 72 ? -10.370 6.389 15.730 1.00 91.44 72 ALA A O 1
ATOM 569 N N . PRO A 1 73 ? -9.990 7.527 17.654 1.00 90.06 73 PRO A N 1
ATOM 570 C CA . PRO A 1 73 ? -11.189 8.359 17.572 1.00 90.06 73 PRO A CA 1
ATOM 571 C C . PRO A 1 73 ? -11.278 9.158 16.264 1.00 90.06 73 PRO A C 1
ATOM 573 O O . PRO A 1 73 ? -10.263 9.473 15.643 1.00 90.06 73 PRO A O 1
ATOM 576 N N . GLY A 1 74 ? -12.500 9.534 15.884 1.00 85.94 74 GLY A N 1
ATOM 577 C CA . GLY A 1 74 ? -12.785 10.289 14.660 1.00 85.94 74 GLY A CA 1
ATO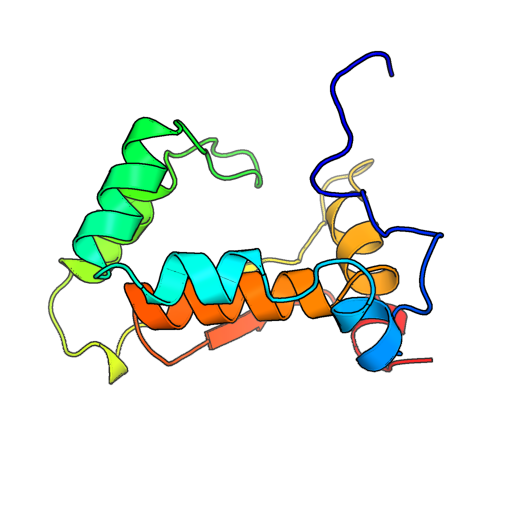M 578 C C . GLY A 1 74 ? -13.354 9.425 13.535 1.00 85.94 74 GLY A C 1
ATOM 579 O O . GLY A 1 74 ? -13.396 8.196 13.614 1.00 85.94 74 GLY A O 1
ATOM 580 N N . THR A 1 75 ? -13.830 10.078 12.478 1.00 84.44 75 THR A N 1
ATOM 581 C CA . THR A 1 75 ? -14.400 9.389 11.316 1.00 84.44 75 THR A CA 1
ATOM 582 C C . THR A 1 75 ? -13.294 8.868 10.395 1.00 84.44 75 THR A C 1
ATOM 584 O O . THR A 1 75 ? -12.212 9.457 10.333 1.00 84.44 75 THR A O 1
ATOM 587 N N . PRO A 1 76 ? -13.541 7.807 9.603 1.00 80.50 76 PRO A N 1
ATOM 588 C CA . PRO A 1 76 ? -12.578 7.342 8.601 1.00 80.50 76 PRO A CA 1
ATOM 589 C C . PRO A 1 76 ? -12.112 8.456 7.652 1.00 80.50 76 PRO A C 1
ATOM 591 O O . PRO A 1 76 ? -10.944 8.516 7.291 1.00 80.50 76 PRO A O 1
ATOM 594 N N . THR A 1 77 ? -12.992 9.403 7.313 1.00 83.25 77 THR A N 1
ATOM 595 C CA . THR A 1 77 ? -12.686 10.563 6.455 1.00 83.25 77 THR A CA 1
ATOM 596 C C . THR A 1 77 ? -11.719 11.577 7.076 1.00 83.25 77 THR A C 1
ATOM 598 O O . THR A 1 77 ? -11.242 12.470 6.377 1.00 83.25 77 THR A O 1
ATOM 601 N N . GLN A 1 78 ? -11.415 11.480 8.370 1.00 83.81 78 GLN A N 1
ATOM 602 C CA . GLN A 1 78 ? -10.396 12.293 9.042 1.00 83.81 78 GLN A CA 1
ATOM 603 C C . GLN A 1 78 ? -9.031 11.600 9.097 1.00 83.81 78 GLN A C 1
ATOM 605 O O . GLN A 1 78 ? -8.041 12.241 9.436 1.00 83.81 78 GLN A O 1
ATOM 610 N N . LYS A 1 79 ? -8.967 10.305 8.778 1.00 85.31 79 LYS A N 1
ATOM 611 C CA . LYS A 1 79 ? -7.742 9.509 8.860 1.00 85.31 79 LYS A CA 1
ATOM 612 C C . LYS A 1 79 ? -6.969 9.627 7.559 1.00 85.31 79 LYS A C 1
ATOM 614 O O . LYS A 1 79 ? -7.563 9.635 6.485 1.00 85.31 79 LYS A O 1
ATOM 619 N N . HIS A 1 80 ? -5.652 9.730 7.688 1.00 83.88 80 HIS A N 1
ATOM 620 C CA . HIS A 1 80 ? -4.728 9.895 6.577 1.00 83.88 80 HIS A CA 1
ATOM 621 C C . HIS A 1 80 ? -3.762 8.719 6.504 1.00 83.88 80 HIS A C 1
ATOM 623 O O . HIS A 1 80 ? -3.311 8.203 7.530 1.00 83.88 80 HIS A O 1
ATOM 629 N N . ILE A 1 81 ? -3.418 8.347 5.279 1.00 85.81 81 ILE A N 1
ATOM 630 C CA . ILE A 1 81 ? -2.399 7.355 4.957 1.00 85.81 81 ILE A CA 1
ATOM 631 C C . ILE A 1 81 ? -1.288 8.065 4.205 1.00 85.81 81 ILE A C 1
ATOM 633 O O . ILE A 1 81 ? -1.554 8.897 3.343 1.00 85.81 81 ILE A O 1
ATOM 637 N N . ILE A 1 82 ? -0.047 7.762 4.564 1.00 84.88 82 ILE A N 1
ATOM 638 C CA . ILE A 1 82 ? 1.126 8.376 3.951 1.00 84.88 82 ILE A CA 1
ATOM 639 C C . ILE A 1 82 ? 2.034 7.255 3.461 1.00 84.88 82 ILE A C 1
ATOM 641 O O . ILE A 1 82 ? 2.508 6.458 4.280 1.00 84.88 82 ILE A O 1
ATOM 645 N N . ALA A 1 83 ? 2.276 7.199 2.151 1.00 84.25 83 ALA A N 1
ATOM 646 C CA . ALA A 1 83 ? 3.399 6.446 1.609 1.00 84.25 83 ALA A CA 1
ATOM 647 C C . ALA A 1 83 ? 4.661 7.283 1.821 1.00 84.25 83 ALA A C 1
ATOM 649 O O . ALA A 1 83 ? 4.812 8.350 1.228 1.00 84.25 83 ALA A O 1
ATOM 650 N N . ASN A 1 84 ? 5.544 6.834 2.713 1.00 82.56 84 ASN A N 1
ATOM 651 C CA . ASN A 1 84 ? 6.844 7.468 2.879 1.00 82.56 84 ASN A CA 1
ATOM 652 C C . ASN A 1 84 ? 7.829 6.861 1.878 1.00 82.56 84 ASN A C 1
ATOM 654 O O . ASN A 1 84 ? 8.382 5.795 2.144 1.00 82.56 84 ASN A O 1
ATOM 658 N N . CYS A 1 85 ? 8.032 7.543 0.756 1.00 74.69 85 CYS A N 1
ATOM 659 C CA . CYS A 1 85 ? 8.977 7.168 -0.293 1.00 74.69 85 CYS A CA 1
ATOM 660 C C . CYS A 1 85 ? 10.272 8.005 -0.231 1.00 74.69 85 CYS A C 1
ATOM 662 O O . CYS A 1 85 ? 10.995 8.122 -1.222 1.00 74.69 85 CYS A O 1
ATOM 664 N N . ASP A 1 86 ? 10.570 8.602 0.928 1.00 73.69 86 ASP A N 1
ATOM 665 C CA . ASP A 1 86 ? 11.825 9.305 1.196 1.00 73.69 86 ASP A CA 1
ATOM 666 C C . ASP A 1 86 ? 12.936 8.325 1.600 1.00 73.69 86 ASP A C 1
ATOM 668 O O . ASP A 1 86 ? 13.168 8.026 2.774 1.00 73.69 86 ASP A O 1
ATOM 672 N N . GLU A 1 87 ? 13.626 7.794 0.593 1.00 68.69 87 GLU A N 1
ATOM 673 C CA . GLU A 1 87 ? 14.766 6.897 0.766 1.00 68.69 87 GLU A CA 1
ATOM 674 C C . GLU A 1 87 ? 16.068 7.719 0.842 1.00 68.69 87 GLU A C 1
ATOM 676 O O . GLU A 1 87 ? 16.765 7.932 -0.153 1.00 68.69 87 GLU A O 1
ATOM 681 N N . SER A 1 88 ? 16.357 8.260 2.031 1.00 61.31 88 SER A N 1
ATOM 682 C CA . SER A 1 88 ? 17.496 9.164 2.288 1.00 61.31 88 SER A CA 1
ATOM 683 C C . SER A 1 88 ? 18.710 8.498 2.962 1.00 61.31 88 SER A C 1
ATOM 685 O O . SER A 1 88 ? 19.755 9.130 3.124 1.00 61.31 88 SER A O 1
ATOM 687 N N . GLU A 1 89 ? 18.615 7.215 3.320 1.00 71.50 89 GLU A N 1
ATOM 688 C CA . GLU A 1 89 ? 19.723 6.449 3.903 1.00 71.50 89 GLU A CA 1
ATOM 689 C C . GLU A 1 89 ? 20.754 6.039 2.827 1.00 71.50 89 GLU A C 1
ATOM 691 O O . GLU A 1 89 ? 20.384 5.385 1.843 1.00 71.50 89 GLU A O 1
ATOM 696 N N . PRO A 1 90 ? 22.053 6.370 2.988 1.00 58.03 90 PRO A N 1
ATOM 697 C CA . PRO A 1 90 ? 23.085 6.006 2.020 1.00 58.03 90 PRO A CA 1
ATOM 698 C C . PRO A 1 90 ? 23.128 4.498 1.739 1.00 58.03 90 PRO A C 1
ATOM 700 O O . PRO A 1 90 ? 23.241 3.688 2.653 1.00 58.03 90 PRO A O 1
ATOM 703 N N . GLY A 1 91 ? 23.079 4.118 0.458 1.00 55.00 91 GLY A N 1
ATOM 704 C CA . GLY A 1 91 ? 23.126 2.714 0.025 1.00 55.00 91 GLY A CA 1
ATOM 705 C C . GLY A 1 91 ? 21.768 2.008 -0.061 1.00 55.00 91 GLY A C 1
ATOM 706 O O . GLY A 1 91 ? 21.729 0.837 -0.437 1.00 55.00 91 GLY A O 1
ATOM 707 N N . THR A 1 92 ? 20.665 2.707 0.215 1.00 60.34 92 THR A N 1
ATOM 708 C CA . THR A 1 92 ? 19.300 2.168 0.135 1.00 60.34 92 THR A CA 1
ATOM 70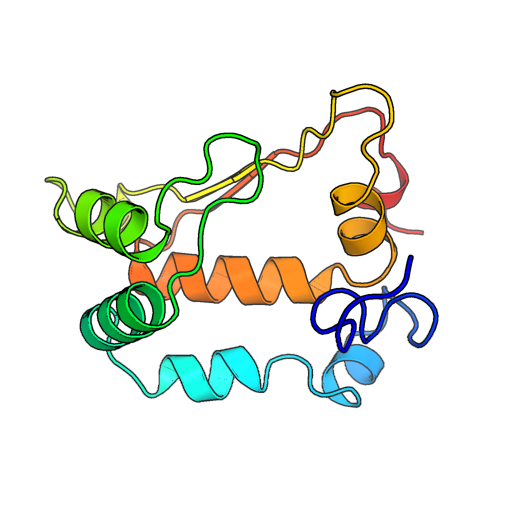9 C C . THR A 1 92 ? 18.613 2.717 -1.123 1.00 60.34 92 THR A C 1
ATOM 711 O O . THR A 1 92 ? 18.577 3.925 -1.328 1.00 60.34 92 THR A O 1
ATOM 714 N N . PHE A 1 93 ? 18.170 1.832 -2.024 1.00 64.62 93 PHE A N 1
ATOM 715 C CA . PHE A 1 93 ? 17.570 2.183 -3.330 1.00 64.62 93 PHE A CA 1
ATOM 716 C C . PHE A 1 93 ? 16.415 1.242 -3.730 1.00 64.62 93 PHE A C 1
ATOM 718 O O . PHE A 1 93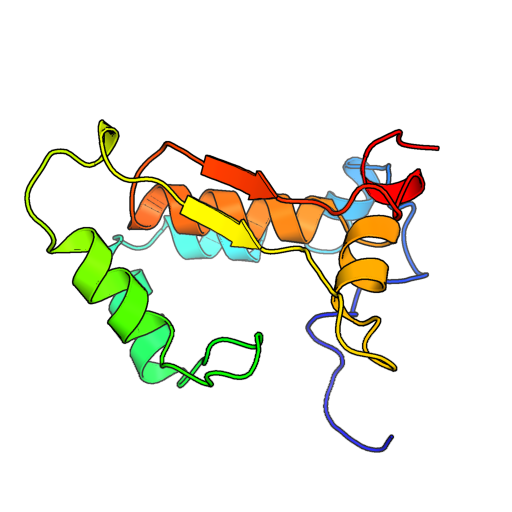 ? 16.091 1.083 -4.911 1.00 64.62 93 PHE A O 1
ATOM 725 N N . LYS A 1 94 ? 15.835 0.539 -2.752 1.00 66.25 94 LYS A N 1
ATOM 726 C CA . LYS A 1 94 ? 14.801 -0.480 -2.983 1.00 66.25 94 LYS A CA 1
ATOM 727 C C . LYS A 1 94 ? 13.460 0.153 -3.347 1.00 66.25 94 LYS A C 1
ATOM 729 O O . LYS A 1 94 ? 12.753 -0.395 -4.191 1.00 66.25 94 LYS A O 1
ATOM 734 N N . ASP A 1 95 ? 13.139 1.299 -2.755 1.00 71.44 95 ASP A N 1
ATOM 735 C CA . ASP A 1 95 ? 11.850 1.961 -2.949 1.00 71.44 95 ASP A CA 1
ATOM 736 C C . ASP A 1 95 ? 11.855 2.719 -4.282 1.00 71.44 95 ASP A C 1
ATOM 738 O O . ASP A 1 95 ? 10.870 2.692 -5.019 1.00 71.44 95 ASP A O 1
ATOM 742 N N . ARG A 1 96 ? 13.013 3.280 -4.661 1.00 73.88 96 ARG A N 1
ATOM 743 C CA . ARG A 1 96 ? 13.234 3.853 -5.995 1.00 73.88 96 ARG A CA 1
ATOM 744 C C . ARG A 1 96 ? 12.945 2.863 -7.124 1.00 73.88 96 ARG A C 1
ATOM 746 O O . ARG A 1 96 ? 12.240 3.211 -8.063 1.00 73.88 96 ARG A O 1
ATOM 753 N N . GLY A 1 97 ? 13.488 1.647 -7.037 1.00 71.81 97 GLY A N 1
ATOM 754 C CA . GLY A 1 97 ? 13.291 0.628 -8.071 1.00 71.81 97 GLY A CA 1
ATOM 755 C C . GLY A 1 97 ? 11.820 0.248 -8.236 1.00 71.81 97 GLY A C 1
ATOM 756 O O . GLY A 1 97 ? 11.355 0.108 -9.357 1.00 71.81 97 GLY A O 1
ATOM 757 N N . LEU A 1 98 ? 11.069 0.151 -7.136 1.00 76.69 98 LEU A N 1
ATOM 758 C CA . LEU A 1 98 ? 9.632 -0.118 -7.196 1.00 76.69 98 LEU A CA 1
ATOM 759 C C . LEU A 1 98 ? 8.862 1.050 -7.831 1.00 76.69 98 LEU A C 1
ATOM 761 O O . LEU A 1 98 ? 8.000 0.823 -8.668 1.00 76.69 98 LEU A O 1
ATOM 765 N N . MET A 1 99 ? 9.181 2.294 -7.469 1.00 78.56 99 MET A N 1
ATOM 766 C CA . MET A 1 99 ? 8.492 3.465 -8.024 1.00 78.56 99 MET A CA 1
ATOM 767 C C . MET A 1 99 ? 8.792 3.705 -9.506 1.00 78.56 99 MET A C 1
ATOM 769 O O . MET A 1 99 ? 7.913 4.159 -10.227 1.00 78.56 99 MET A O 1
ATOM 773 N N . GLU A 1 100 ? 10.023 3.454 -9.959 1.00 80.38 100 GLU A N 1
ATOM 774 C CA . GLU A 1 100 ? 10.395 3.641 -11.369 1.00 80.38 100 GLU A CA 1
ATOM 775 C C . GLU A 1 100 ? 9.907 2.478 -12.258 1.00 80.38 100 GLU A C 1
ATOM 777 O O . GLU A 1 100 ? 9.592 2.710 -13.420 1.00 80.38 100 GLU A O 1
ATOM 782 N N . GLU A 1 101 ? 9.816 1.250 -11.730 1.00 81.44 101 GLU A N 1
ATOM 783 C CA . GLU A 1 101 ? 9.634 0.036 -12.549 1.00 81.44 101 GLU A CA 1
ATOM 784 C C . GLU A 1 101 ? 8.330 -0.743 -12.270 1.00 81.44 101 GLU A C 1
ATOM 786 O O . GLU A 1 101 ? 7.975 -1.633 -13.038 1.00 81.44 101 GLU A O 1
ATOM 791 N N . ASP A 1 102 ? 7.612 -0.455 -11.181 1.00 84.94 102 ASP A N 1
ATOM 792 C CA . ASP A 1 102 ? 6.301 -1.051 -10.859 1.00 84.94 102 ASP A CA 1
ATOM 793 C C . ASP A 1 102 ? 5.425 -0.074 -10.027 1.00 84.94 102 ASP A C 1
ATOM 795 O O . ASP A 1 102 ? 5.012 -0.385 -8.899 1.00 84.94 102 ASP A O 1
ATOM 799 N N . PRO A 1 103 ? 5.147 1.144 -10.540 1.00 86.88 103 PRO A N 1
ATOM 800 C CA . PRO A 1 103 ? 4.443 2.185 -9.783 1.00 86.88 103 PRO A CA 1
ATOM 801 C C . PRO A 1 103 ? 3.007 1.790 -9.416 1.00 86.88 103 PRO A C 1
ATOM 803 O O . PRO A 1 103 ? 2.511 2.151 -8.345 1.00 86.88 103 PRO A O 1
ATOM 806 N N . PHE A 1 104 ? 2.331 1.005 -10.259 1.00 88.94 104 PHE A N 1
ATOM 807 C CA . PHE A 1 104 ? 0.961 0.559 -10.002 1.00 88.94 104 PHE A CA 1
ATOM 808 C C . PHE A 1 104 ? 0.852 -0.335 -8.760 1.00 88.94 104 PHE A C 1
ATOM 810 O O . PHE A 1 104 ? -0.165 -0.280 -8.070 1.00 88.94 104 PHE A O 1
ATOM 817 N N . SER A 1 105 ? 1.906 -1.075 -8.394 1.00 87.75 105 SER A N 1
ATOM 818 C CA . SER A 1 105 ? 1.918 -1.852 -7.146 1.00 87.75 105 SER A CA 1
ATOM 819 C C . SER A 1 105 ? 1.864 -0.977 -5.893 1.00 87.75 105 SER A C 1
ATOM 821 O O . SER A 1 105 ? 1.259 -1.376 -4.893 1.00 87.75 105 SER A O 1
ATOM 823 N N . LEU A 1 106 ? 2.438 0.231 -5.932 1.00 86.50 106 LEU A N 1
ATOM 824 C CA . LEU A 1 106 ? 2.287 1.197 -4.842 1.00 86.50 106 LEU A CA 1
ATOM 825 C C . LEU A 1 106 ? 0.838 1.688 -4.759 1.00 86.50 106 LEU A C 1
ATOM 827 O O . LEU A 1 106 ? 0.259 1.701 -3.673 1.00 86.50 106 LEU A O 1
ATOM 831 N N . VAL A 1 107 ? 0.230 2.018 -5.900 1.00 88.69 107 VAL A N 1
ATOM 832 C CA . VAL A 1 107 ? -1.179 2.439 -5.976 1.00 88.69 107 VAL A CA 1
ATOM 833 C C . VAL A 1 107 ? -2.113 1.342 -5.456 1.00 88.69 107 VAL A C 1
ATOM 835 O O . VAL A 1 107 ? -3.030 1.625 -4.681 1.00 88.69 107 VAL A O 1
ATOM 838 N N . GLU A 1 108 ? -1.870 0.083 -5.824 1.00 90.88 108 GLU A N 1
ATOM 839 C CA . GLU A 1 108 ? -2.615 -1.079 -5.330 1.00 90.88 108 GLU A CA 1
ATOM 840 C C . GLU A 1 108 ? -2.529 -1.184 -3.797 1.00 90.88 108 GLU A C 1
ATOM 842 O O . GLU A 1 108 ? -3.554 -1.265 -3.110 1.00 90.88 108 GLU A O 1
ATOM 847 N N . ALA A 1 109 ? -1.316 -1.100 -3.240 1.00 89.19 109 ALA A N 1
ATOM 848 C CA . ALA A 1 109 ? -1.095 -1.153 -1.797 1.00 89.19 109 ALA A CA 1
ATOM 849 C C . ALA A 1 109 ? -1.755 0.024 -1.055 1.00 89.19 109 ALA A C 1
ATOM 851 O O . ALA A 1 109 ? -2.361 -0.170 0.005 1.00 89.19 109 ALA A O 1
ATOM 852 N N . MET A 1 110 ? -1.675 1.235 -1.613 1.00 90.19 110 MET A N 1
ATOM 853 C CA . MET A 1 110 ? -2.294 2.436 -1.045 1.00 90.19 110 MET A CA 1
ATOM 854 C C . MET A 1 110 ? -3.819 2.365 -1.084 1.00 90.19 110 MET A C 1
ATOM 856 O O . MET A 1 110 ? -4.475 2.752 -0.116 1.00 90.19 110 MET A O 1
ATOM 860 N N . THR A 1 111 ? -4.387 1.785 -2.140 1.00 91.44 111 THR A N 1
ATOM 861 C CA . THR A 1 111 ? -5.832 1.545 -2.254 1.00 91.44 111 THR A CA 1
ATOM 862 C C . THR A 1 111 ? -6.317 0.577 -1.176 1.00 91.44 111 THR A C 1
ATOM 864 O O . THR A 1 111 ? -7.309 0.850 -0.496 1.00 91.44 111 THR A O 1
ATOM 867 N N . LEU A 1 112 ? -5.588 -0.521 -0.952 1.00 91.88 112 LEU A N 1
ATOM 868 C CA . LEU A 1 112 ? -5.897 -1.464 0.123 1.00 91.88 112 LEU A CA 1
ATOM 869 C C . LEU A 1 112 ? -5.812 -0.795 1.501 1.00 91.88 112 LEU A C 1
ATOM 871 O O . LEU A 1 112 ? -6.705 -0.952 2.334 1.00 91.88 112 LEU A O 1
ATOM 875 N N . ALA A 1 113 ? -4.757 -0.017 1.741 1.00 91.00 113 ALA A N 1
ATOM 876 C CA . ALA A 1 113 ? -4.606 0.716 2.990 1.00 91.00 113 ALA A CA 1
ATOM 877 C C . ALA A 1 113 ? -5.778 1.693 3.197 1.00 91.00 113 ALA A C 1
ATOM 879 O O . ALA A 1 113 ? -6.325 1.770 4.301 1.00 91.00 113 ALA A O 1
ATOM 880 N N . ALA A 1 114 ? -6.202 2.395 2.140 1.00 90.44 114 ALA A N 1
ATOM 881 C CA . ALA A 1 114 ? -7.316 3.341 2.168 1.00 90.44 114 ALA A CA 1
ATOM 882 C C . ALA A 1 114 ? -8.650 2.667 2.495 1.00 90.44 114 ALA A C 1
ATOM 884 O O . ALA A 1 114 ? -9.420 3.182 3.310 1.00 90.44 114 ALA A O 1
ATOM 885 N N . TYR A 1 115 ? -8.885 1.482 1.931 1.00 91.38 115 TYR A N 1
ATOM 886 C CA . TYR A 1 115 ? -10.039 0.651 2.261 1.00 91.38 115 TYR A CA 1
ATOM 887 C C . TYR A 1 115 ? -10.069 0.269 3.752 1.00 91.38 115 TYR A C 1
ATOM 889 O O . TYR A 1 115 ? -11.119 0.326 4.397 1.00 91.38 115 TYR A O 1
ATOM 897 N N . VAL A 1 116 ? -8.911 -0.064 4.332 1.00 90.94 116 VAL A N 1
ATOM 898 C CA . VAL A 1 116 ? -8.828 -0.512 5.729 1.00 90.94 116 VAL A CA 1
ATOM 899 C C . VAL A 1 116 ? -8.863 0.641 6.736 1.00 90.94 116 VAL A C 1
ATOM 901 O O . VAL A 1 116 ? -9.508 0.530 7.783 1.00 90.94 116 VAL A O 1
ATOM 904 N N . VAL A 1 117 ? -8.157 1.740 6.473 1.00 88.81 117 VAL A N 1
ATOM 905 C CA . VAL A 1 117 ? -7.889 2.787 7.474 1.00 88.81 117 VAL A CA 1
ATOM 906 C C . VAL A 1 117 ? -8.723 4.049 7.249 1.00 88.81 117 VAL A C 1
ATOM 908 O O . VAL A 1 117 ? -9.203 4.638 8.220 1.00 88.81 117 VAL A O 1
ATOM 911 N N . GLY A 1 118 ? -8.915 4.467 6.000 1.00 83.25 118 GLY A N 1
ATOM 912 C CA . GLY A 1 118 ? -9.629 5.693 5.652 1.00 83.25 118 GLY A CA 1
ATOM 913 C C . GLY A 1 118 ? -9.223 6.234 4.276 1.00 83.25 118 GLY A C 1
ATOM 914 O O . GLY A 1 118 ? -8.092 6.029 3.847 1.00 83.25 118 GLY A O 1
ATOM 915 N N . PRO A 1 119 ? -10.117 6.955 3.578 1.00 79.62 119 PRO A N 1
ATOM 916 C CA . PRO A 1 119 ? -9.969 7.241 2.149 1.00 79.62 119 PRO A CA 1
ATOM 917 C C . PRO A 1 119 ? -8.932 8.318 1.798 1.00 79.62 119 PRO A C 1
ATOM 919 O O . PRO A 1 119 ? -8.639 8.505 0.620 1.00 79.62 119 PRO A O 1
ATOM 922 N N . LYS A 1 120 ? -8.405 9.077 2.768 1.00 76.56 120 LYS A N 1
ATOM 923 C CA . LYS A 1 120 ? -7.425 10.129 2.468 1.00 76.56 120 LYS A CA 1
ATOM 924 C C . LYS A 1 120 ? -6.023 9.544 2.437 1.00 76.56 120 LYS A C 1
ATOM 926 O O . LYS A 1 120 ? -5.575 8.940 3.411 1.00 76.56 120 LYS A O 1
ATOM 931 N N . TRP A 1 121 ? -5.308 9.814 1.357 1.00 74.31 121 TRP A N 1
ATOM 932 C CA . TRP A 1 121 ? -3.939 9.366 1.175 1.00 74.31 121 TRP A CA 1
ATOM 933 C C . TRP A 1 121 ? -3.075 10.461 0.552 1.00 74.31 121 TRP A C 1
ATOM 935 O O . TRP A 1 121 ? -3.585 11.366 -0.110 1.00 74.31 121 TRP A O 1
ATOM 945 N N . LEU A 1 122 ? -1.781 10.403 0.848 1.00 69.19 122 LEU A N 1
ATOM 946 C CA . LEU A 1 122 ? -0.743 11.273 0.313 1.00 69.19 122 LEU A CA 1
ATOM 947 C C . LEU A 1 122 ? 0.493 10.420 0.029 1.00 69.19 122 LEU A C 1
ATOM 949 O O . LEU A 1 122 ? 0.912 9.641 0.889 1.00 69.19 122 LEU A O 1
ATOM 953 N N . ASP A 1 123 ? 1.103 10.623 -1.131 1.00 65.25 123 ASP A N 1
ATOM 954 C CA . ASP A 1 123 ? 2.414 10.063 -1.442 1.00 65.25 123 ASP A CA 1
ATOM 955 C C . ASP A 1 123 ? 3.483 11.117 -1.170 1.00 65.25 123 ASP A C 1
ATOM 957 O O . ASP A 1 123 ? 3.419 12.236 -1.683 1.00 65.25 123 ASP A O 1
ATOM 961 N N . PHE A 1 124 ? 4.463 10.778 -0.333 1.00 70.81 124 PHE A N 1
ATOM 962 C CA . PHE A 1 124 ? 5.601 11.642 -0.050 1.00 70.81 124 PHE A CA 1
ATOM 963 C C . PHE A 1 124 ? 6.826 11.109 -0.788 1.00 70.81 124 PHE A C 1
ATOM 965 O O . PHE A 1 124 ? 7.500 10.194 -0.315 1.00 70.81 124 PHE A O 1
ATOM 972 N N . VAL A 1 125 ? 7.086 11.680 -1.964 1.00 63.84 125 VAL A N 1
ATOM 973 C CA . VAL A 1 125 ? 8.240 11.357 -2.811 1.00 63.84 125 VAL A CA 1
ATOM 974 C C . VAL A 1 125 ? 9.277 12.470 -2.689 1.00 63.84 125 VAL A C 1
ATOM 976 O O . VAL A 1 125 ? 8.941 13.655 -2.724 1.00 63.84 125 VAL A O 1
ATOM 979 N N . ARG A 1 126 ? 10.551 12.094 -2.549 1.00 68.38 126 ARG A N 1
ATOM 980 C CA . ARG A 1 126 ? 11.662 13.050 -2.489 1.00 68.38 126 ARG A CA 1
ATOM 981 C C . ARG A 1 126 ? 11.889 13.764 -3.827 1.00 68.38 126 ARG A C 1
ATOM 983 O O . ARG A 1 126 ? 11.710 13.182 -4.897 1.00 68.38 126 ARG A O 1
ATOM 990 N N . GLY A 1 127 ? 12.360 15.009 -3.767 1.00 63.09 127 GLY A N 1
ATOM 991 C CA . GLY A 1 127 ? 12.578 15.845 -4.955 1.00 63.09 127 GLY A CA 1
ATOM 992 C C . GLY A 1 127 ? 13.695 15.358 -5.888 1.00 63.09 127 GLY A C 1
ATOM 993 O O . GLY A 1 127 ? 13.766 15.785 -7.033 1.00 63.09 127 GLY A O 1
ATOM 994 N N . GLU A 1 128 ? 14.568 14.457 -5.435 1.00 59.59 128 GLU A N 1
ATOM 995 C CA . GLU A 1 128 ? 15.698 13.951 -6.224 1.00 59.59 128 GLU A CA 1
ATOM 996 C C . GLU A 1 128 ? 15.351 12.760 -7.130 1.00 59.59 128 GLU A C 1
ATOM 998 O O . GLU A 1 128 ? 16.238 12.254 -7.824 1.00 59.59 128 GLU A O 1
ATOM 1003 N N . TYR A 1 129 ? 14.088 12.313 -7.162 1.00 58.28 129 TYR A N 1
ATOM 1004 C CA . TYR A 1 129 ? 13.608 11.224 -8.026 1.00 58.28 129 TYR A CA 1
ATOM 1005 C C . TYR A 1 129 ? 12.696 11.739 -9.155 1.00 58.28 129 TYR A C 1
ATOM 1007 O O . TYR A 1 129 ? 11.515 11.398 -9.199 1.00 58.28 129 TYR A O 1
ATOM 1015 N N . PRO A 1 130 ? 13.219 12.531 -10.114 1.00 63.44 130 PRO A N 1
ATOM 1016 C CA . PRO A 1 130 ? 12.398 13.180 -11.134 1.00 63.44 130 PRO A CA 1
ATOM 1017 C C . PRO A 1 130 ? 11.633 12.197 -12.019 1.00 63.44 130 PRO A C 1
ATOM 1019 O O . PRO A 1 130 ? 10.535 12.516 -12.458 1.00 63.44 130 PRO A O 1
ATOM 1022 N N . ARG A 1 131 ? 12.165 10.989 -12.251 1.00 64.38 131 ARG A N 1
ATOM 1023 C CA . ARG A 1 131 ? 11.471 9.947 -13.025 1.00 64.38 131 ARG A CA 1
ATOM 1024 C C . ARG A 1 131 ? 10.265 9.353 -12.293 1.00 64.38 131 ARG A C 1
ATOM 1026 O O . ARG A 1 131 ? 9.321 8.938 -12.948 1.00 64.38 131 ARG A O 1
ATOM 1033 N N . SER A 1 132 ? 10.258 9.371 -10.961 1.00 56.91 132 SER A N 1
ATOM 1034 C CA . SER A 1 132 ? 9.167 8.809 -10.158 1.00 56.91 132 SER A CA 1
ATOM 1035 C C . SER A 1 132 ? 7.931 9.712 -10.079 1.00 56.91 132 SER A C 1
ATOM 1037 O O . SER A 1 132 ? 6.860 9.213 -9.759 1.00 56.91 132 SER A O 1
ATOM 1039 N N . TYR A 1 133 ? 8.051 11.019 -10.357 1.00 63.34 133 TYR A N 1
ATOM 1040 C CA . TYR A 1 133 ? 6.912 11.953 -10.308 1.00 63.34 133 TYR A CA 1
ATOM 1041 C C . TYR A 1 133 ? 6.636 12.722 -11.610 1.00 63.34 133 TYR A C 1
ATOM 1043 O O . TYR A 1 133 ? 5.557 13.294 -11.735 1.00 63.34 133 TYR A O 1
ATOM 1051 N N . ASN A 1 134 ? 7.556 12.743 -12.584 1.00 56.94 134 ASN A N 1
ATOM 1052 C CA . ASN A 1 134 ? 7.309 13.394 -13.880 1.00 56.94 134 ASN A CA 1
ATOM 1053 C C . ASN A 1 134 ? 6.790 12.438 -14.967 1.00 56.94 134 ASN A C 1
ATOM 1055 O O . ASN A 1 134 ? 6.364 12.919 -16.014 1.00 56.94 134 ASN A O 1
ATOM 1059 N N . GLY A 1 135 ? 6.833 11.117 -14.744 1.00 52.59 135 GLY A N 1
ATOM 1060 C CA . GLY A 1 135 ? 6.713 10.143 -15.835 1.00 52.59 135 GLY A CA 1
ATOM 1061 C C . GLY A 1 135 ? 7.892 10.252 -16.815 1.00 52.59 135 GLY A C 1
ATOM 1062 O O . GLY A 1 135 ? 8.684 11.198 -16.757 1.00 52.59 135 GLY A O 1
ATOM 1063 N N . CYS A 1 136 ? 8.053 9.260 -17.687 1.00 41.00 136 CYS A N 1
ATOM 1064 C CA . CYS A 1 136 ? 8.894 9.389 -18.879 1.00 41.00 136 CYS A CA 1
ATOM 1065 C C . CYS A 1 136 ? 8.035 9.798 -20.073 1.00 41.00 136 CYS A C 1
ATOM 1067 O O . CYS A 1 136 ? 6.876 9.334 -20.141 1.00 41.00 136 CYS A O 1
#

Sequence (136 aa):
MYGEPRLTLFRVGKTDPLSLDEYLAHEGYVGLQNAMQFTPEEIIQRMTESGIVGRGGAMFPLGNKWKFTRAAPGTPTQKHIIANCDESEPGTFKDRGLMEEDPFSLVEAMTLAAYVVGPKWLDFVRGEYPRSYNGC

Foldseek 3Di:
DDDDDPPLCVQQPPDDQPDPPRCVVVCHCVVVVVLVVDALLVSLVVQQVVQQADPPPPRHRPSVVLVCLQPDDDDLAVGEAEAELPPPDPPDCPSVSCLLGHVSVVVSVVVSSCNNRHPHYDYDHDPVNCCSPVPD